Protein AF-A0A225WB65-F1 (afdb_monomer_lite)

InterPro domains:
  IPR000573 Aconitase A/isopropylmalate dehydratase small subunit, swivel domain [PF00694] (93-130)
  IPR015928 Aconitase/3-isopropylmalate dehydratase, swivel [G3DSA:3.20.19.10] (19-89)
  IPR015928 Aconitase/3-isopropylmalate dehydratase, swivel [G3DSA:3.20.19.10] (90-155)
  IPR050926 Aconitase/IPM Isomerase [PTHR43160] (11-153)

Organism: NCBI:txid4795

pLDDT: mean 73.18, std 17.16, range [32.47, 92.88]

Sequence (155 aa):
MIRCVELSGDGLDLNIDPKSERLAFLYLFDVWGEKDMVDMPVPIKAKDKCTTDHISMAGPWFKYRGHFDKIYVGGEHGKMNSVLNQFTELRWGQPREQAALESRHLGGRTVIVKSFSRIHETNLKKQGMLANPANYNKISGNDRVGILGLKTFKP

Secondary structure (DSSP, 8-state):
--------STT------TT-SSB-PPPPPPPPPSS-EEEEE------S---GGGSS--SGGGGGTB-GGG------TT-TT----TTT------SSHHHHHHHHHTT--EEE-S---HHHHHHHHHTT-EEE-S-GGG--TT-EEEE--GGG---

Structure (mmCIF, N/CA/C/O backbone):
data_AF-A0A225WB65-F1
#
_entry.id   AF-A0A225WB65-F1
#
loop_
_atom_site.group_PDB
_atom_site.id
_atom_site.type_symbol
_atom_site.label_atom_id
_atom_site.label_alt_id
_atom_site.label_comp_id
_atom_site.label_asym_id
_atom_site.label_entity_id
_atom_site.label_seq_id
_atom_site.pdbx_PDB_ins_code
_atom_site.Cartn_x
_atom_site.Cartn_y
_atom_site.Cartn_z
_atom_site.occupancy
_atom_site.B_iso_or_equiv
_atom_site.auth_seq_id
_atom_site.auth_comp_id
_atom_site.auth_asym_id
_atom_site.auth_atom_id
_atom_site.pdbx_PDB_model_num
ATOM 1 N N . MET A 1 1 ? 15.649 -18.599 -19.400 1.00 34.44 1 MET A N 1
ATOM 2 C CA . MET A 1 1 ? 14.534 -18.371 -20.342 1.00 34.44 1 MET A CA 1
ATOM 3 C C . MET A 1 1 ? 14.089 -16.929 -20.160 1.00 34.44 1 MET A C 1
ATOM 5 O O . MET A 1 1 ? 13.527 -16.621 -19.118 1.00 34.44 1 MET A O 1
ATOM 9 N N . ILE A 1 2 ? 14.444 -16.037 -21.087 1.00 36.53 2 ILE A N 1
ATOM 10 C CA . ILE A 1 2 ? 14.036 -14.626 -21.025 1.00 36.53 2 ILE A CA 1
ATOM 11 C C . ILE A 1 2 ? 12.582 -14.572 -21.498 1.00 36.53 2 ILE A C 1
ATOM 13 O O . ILE A 1 2 ? 12.296 -15.015 -22.607 1.00 36.53 2 ILE A O 1
ATOM 17 N N . ARG A 1 3 ? 11.662 -14.083 -20.661 1.00 39.91 3 ARG A N 1
ATOM 18 C CA . ARG A 1 3 ? 10.303 -13.753 -21.105 1.00 39.91 3 ARG A CA 1
ATOM 19 C C . ARG A 1 3 ? 10.293 -12.295 -21.547 1.00 39.91 3 ARG A C 1
ATOM 21 O O . ARG A 1 3 ? 10.008 -11.415 -20.741 1.00 39.91 3 ARG A O 1
ATOM 28 N N . CYS A 1 4 ? 10.624 -12.054 -22.814 1.00 42.94 4 CYS A N 1
ATOM 29 C CA . CYS A 1 4 ? 10.218 -10.812 -23.460 1.00 42.94 4 CYS A CA 1
ATOM 30 C C . CYS A 1 4 ? 8.687 -10.771 -23.482 1.00 42.94 4 CYS A C 1
ATOM 32 O O . CYS A 1 4 ? 8.043 -11.768 -23.811 1.00 42.94 4 CYS A O 1
ATOM 34 N N . VAL A 1 5 ? 8.113 -9.626 -23.126 1.00 50.09 5 VAL A N 1
ATOM 35 C CA . VAL A 1 5 ? 6.723 -9.321 -23.464 1.00 50.09 5 VAL A CA 1
ATOM 36 C C . VAL A 1 5 ? 6.777 -8.639 -24.824 1.00 50.09 5 VAL A C 1
ATOM 38 O O . VAL A 1 5 ? 7.136 -7.467 -24.900 1.00 50.09 5 VAL A O 1
ATOM 41 N N . GLU A 1 6 ? 6.484 -9.378 -25.894 1.00 41.94 6 GLU A N 1
ATOM 42 C CA . GLU A 1 6 ? 6.327 -8.787 -27.225 1.00 41.94 6 GLU A CA 1
ATOM 43 C C . GLU A 1 6 ? 5.122 -7.840 -27.208 1.00 41.94 6 GLU A C 1
ATOM 45 O O . GLU A 1 6 ? 3.965 -8.260 -27.205 1.00 41.94 6 GLU A O 1
ATOM 50 N N . LEU A 1 7 ? 5.400 -6.538 -27.175 1.00 49.44 7 LEU A N 1
ATOM 51 C CA . LEU A 1 7 ? 4.421 -5.505 -27.479 1.00 49.44 7 LEU A CA 1
ATOM 52 C C . LEU A 1 7 ? 4.485 -5.270 -28.987 1.00 49.44 7 LEU A C 1
ATOM 54 O O . LEU A 1 7 ? 5.336 -4.531 -29.472 1.00 49.44 7 LEU A O 1
ATOM 58 N N . SER A 1 8 ? 3.611 -5.942 -29.736 1.00 44.69 8 SER A N 1
ATOM 59 C CA . SER A 1 8 ? 3.591 -5.876 -31.198 1.00 44.69 8 SER A CA 1
ATOM 60 C C . SER A 1 8 ? 3.066 -4.521 -31.691 1.00 44.69 8 SER A C 1
ATOM 62 O O . SER A 1 8 ? 1.872 -4.354 -31.942 1.00 44.69 8 SER A O 1
ATOM 64 N N . GLY A 1 9 ? 3.983 -3.563 -31.826 1.00 52.56 9 GLY A N 1
ATOM 65 C CA . GLY A 1 9 ? 3.796 -2.270 -32.478 1.00 52.56 9 GLY A CA 1
ATOM 66 C C . GLY A 1 9 ? 5.142 -1.745 -32.982 1.00 52.56 9 GLY A C 1
ATOM 67 O O . GLY A 1 9 ? 6.049 -1.518 -32.188 1.00 52.56 9 GLY A O 1
ATOM 68 N N . ASP A 1 10 ? 5.267 -1.600 -34.301 1.00 63.72 10 ASP A N 1
ATOM 69 C CA . ASP A 1 10 ? 6.341 -0.905 -35.025 1.00 63.72 10 ASP A CA 1
ATOM 70 C C . ASP A 1 10 ? 7.790 -1.144 -34.539 1.00 63.72 10 ASP A C 1
ATOM 72 O O . ASP A 1 10 ? 8.560 -0.213 -34.311 1.00 63.72 10 ASP A O 1
ATOM 76 N N . GLY A 1 11 ? 8.192 -2.418 -34.455 1.00 57.69 11 GLY A N 1
ATOM 77 C CA . GLY A 1 11 ? 9.603 -2.830 -34.550 1.00 57.69 11 GLY A CA 1
ATOM 78 C C . GLY A 1 11 ? 10.536 -2.431 -33.398 1.00 57.69 11 GLY A C 1
ATOM 79 O O . GLY A 1 11 ? 11.749 -2.395 -33.603 1.00 57.69 11 GLY A O 1
ATOM 80 N N . LEU A 1 12 ? 10.005 -2.128 -32.208 1.00 66.25 12 LEU A N 1
ATOM 81 C CA . LEU A 1 12 ? 10.800 -1.745 -31.037 1.00 66.25 12 LEU A CA 1
ATOM 82 C C . LEU A 1 12 ? 10.865 -2.864 -29.979 1.00 66.25 12 LEU A C 1
ATOM 84 O O . LEU A 1 12 ? 9.921 -3.068 -29.216 1.00 66.25 12 LEU A O 1
ATOM 88 N N . ASP A 1 13 ? 12.016 -3.531 -29.866 1.00 71.62 13 ASP A N 1
ATOM 89 C CA . ASP A 1 13 ? 12.248 -4.562 -28.845 1.00 71.62 13 ASP A CA 1
ATOM 90 C C . ASP A 1 13 ? 12.492 -3.962 -27.446 1.00 71.62 13 ASP A C 1
ATOM 92 O O . ASP A 1 13 ? 13.553 -3.401 -27.153 1.00 71.62 13 ASP A O 1
ATOM 96 N N . LEU A 1 14 ? 11.533 -4.139 -26.531 1.00 74.00 14 LEU A N 1
ATOM 97 C CA . LEU A 1 14 ? 11.683 -3.770 -25.120 1.00 74.00 14 LEU A CA 1
ATOM 98 C C . LEU A 1 14 ? 12.349 -4.901 -24.313 1.00 74.00 14 LEU A C 1
ATOM 100 O O . LEU A 1 14 ? 11.677 -5.763 -23.743 1.00 74.00 14 LEU A O 1
ATOM 104 N N . ASN A 1 15 ? 13.678 -4.870 -24.207 1.00 83.00 15 ASN A N 1
ATOM 105 C CA . ASN A 1 15 ? 14.437 -5.823 -23.392 1.00 83.00 15 ASN A CA 1
ATOM 106 C C . ASN A 1 15 ? 14.768 -5.256 -21.994 1.00 83.00 15 ASN A C 1
ATOM 108 O O . ASN A 1 15 ? 15.413 -4.215 -21.868 1.00 83.00 15 ASN A O 1
ATOM 112 N N . ILE A 1 16 ? 14.362 -5.972 -20.941 1.00 84.00 16 ILE A N 1
ATOM 113 C CA . ILE A 1 16 ? 14.780 -5.735 -19.553 1.00 84.00 16 ILE A CA 1
ATOM 114 C C . ILE A 1 16 ? 15.603 -6.947 -19.110 1.00 84.00 16 ILE A C 1
ATOM 116 O O . ILE A 1 16 ? 15.071 -8.054 -19.024 1.00 84.00 16 ILE A O 1
ATOM 120 N N . ASP A 1 17 ? 16.885 -6.734 -18.792 1.00 88.44 17 ASP A N 1
ATOM 121 C CA . ASP A 1 17 ? 17.760 -7.786 -18.257 1.00 88.44 17 ASP A CA 1
ATOM 122 C C . ASP A 1 17 ? 17.154 -8.377 -16.964 1.00 88.44 17 ASP A C 1
ATOM 124 O O . ASP A 1 17 ? 16.956 -7.630 -16.000 1.00 88.44 17 ASP A O 1
ATOM 128 N N . PRO A 1 18 ? 16.902 -9.701 -16.886 1.00 86.25 18 PRO A N 1
ATOM 129 C CA . PRO A 1 18 ? 16.441 -10.363 -15.663 1.00 86.25 18 PRO A CA 1
ATOM 130 C C . PRO A 1 18 ? 17.358 -10.184 -14.440 1.00 86.25 18 PRO A C 1
ATOM 132 O O . PRO A 1 18 ? 16.932 -10.461 -13.322 1.00 86.25 18 PRO A O 1
ATOM 135 N N . LYS A 1 19 ? 18.612 -9.752 -14.630 1.00 88.56 19 LYS A N 1
ATOM 136 C CA . LYS A 1 19 ? 19.580 -9.423 -13.568 1.00 88.56 19 LYS A CA 1
ATOM 137 C C . LYS A 1 19 ? 19.647 -7.929 -13.232 1.00 88.56 19 LYS A C 1
ATOM 139 O O . LYS A 1 19 ? 20.505 -7.517 -12.455 1.00 88.56 19 LYS A O 1
ATOM 144 N N . SER A 1 20 ? 18.787 -7.101 -13.821 1.00 87.38 20 SER A N 1
ATOM 145 C CA . SER A 1 20 ? 18.797 -5.655 -13.612 1.00 87.38 20 SER A CA 1
ATOM 146 C C . SER A 1 20 ? 18.620 -5.281 -12.134 1.00 87.38 20 SER A C 1
ATOM 148 O O . SER A 1 20 ? 17.813 -5.846 -11.400 1.00 87.38 20 SER A O 1
ATOM 150 N N . GLU A 1 21 ? 19.351 -4.262 -11.687 1.00 84.56 21 GLU A N 1
ATOM 151 C CA . GLU A 1 21 ? 19.186 -3.637 -10.364 1.00 84.56 21 GLU A CA 1
ATOM 152 C C . GLU A 1 21 ? 18.265 -2.402 -10.410 1.00 84.56 21 GLU A C 1
ATOM 154 O O . GLU A 1 21 ? 18.124 -1.676 -9.425 1.00 84.56 21 GLU A O 1
ATOM 159 N N . ARG A 1 22 ? 17.678 -2.105 -11.579 1.00 82.75 22 ARG A N 1
ATOM 160 C CA . ARG A 1 22 ? 17.037 -0.811 -11.881 1.00 82.75 22 ARG A CA 1
ATOM 161 C C . ARG A 1 22 ? 15.635 -0.922 -12.474 1.00 82.75 22 ARG A C 1
ATOM 163 O O . ARG A 1 22 ? 14.826 -0.025 -12.239 1.00 82.75 22 ARG A O 1
ATOM 170 N N . LEU A 1 23 ? 15.370 -1.979 -13.241 1.00 85.69 23 LEU A N 1
ATOM 171 C CA . LEU A 1 23 ? 14.131 -2.228 -13.982 1.00 85.69 23 LEU A CA 1
ATOM 172 C C . LEU A 1 23 ? 13.718 -3.696 -13.823 1.00 85.69 23 LEU A C 1
ATOM 174 O O . LEU A 1 23 ? 14.576 -4.567 -13.882 1.00 85.69 23 LEU A O 1
ATOM 178 N N . ALA A 1 24 ? 12.426 -3.959 -13.664 1.00 84.94 24 ALA A N 1
ATOM 179 C CA . ALA A 1 24 ? 11.811 -5.280 -13.721 1.00 84.94 24 ALA A CA 1
ATOM 180 C C . ALA A 1 24 ? 10.426 -5.164 -14.373 1.00 84.94 24 ALA A C 1
ATOM 182 O O . ALA A 1 24 ? 9.810 -4.096 -14.351 1.00 84.94 24 ALA A O 1
ATOM 183 N N . PHE A 1 25 ? 9.918 -6.261 -14.933 1.00 84.31 25 PHE A N 1
ATOM 184 C CA . PHE A 1 25 ? 8.522 -6.318 -15.362 1.00 84.31 25 PHE A CA 1
ATOM 185 C C . PHE A 1 25 ? 7.590 -6.297 -14.144 1.00 84.31 25 PHE A C 1
ATOM 187 O O . PHE A 1 25 ? 7.837 -6.980 -13.151 1.00 84.31 25 PHE A O 1
ATOM 194 N N . LEU A 1 26 ? 6.503 -5.528 -14.233 1.00 80.44 26 LEU A N 1
ATOM 195 C CA . LEU A 1 26 ? 5.415 -5.583 -13.260 1.00 80.44 26 LEU A CA 1
ATOM 196 C C . LEU A 1 26 ? 4.484 -6.747 -13.601 1.00 80.44 26 LEU A C 1
ATOM 198 O O . LEU A 1 26 ? 4.050 -6.891 -14.744 1.00 80.44 26 LEU A O 1
ATOM 202 N N . TYR A 1 27 ? 4.142 -7.541 -12.592 1.00 79.38 27 TYR A N 1
ATOM 203 C CA . TYR A 1 27 ? 3.125 -8.581 -12.693 1.00 79.38 27 TYR A CA 1
ATOM 204 C C . TYR A 1 27 ? 1.779 -8.049 -12.197 1.00 79.38 27 TYR A C 1
ATOM 206 O O . TYR A 1 27 ? 1.723 -7.227 -11.281 1.00 79.38 27 TYR A O 1
ATOM 214 N N . LEU A 1 28 ? 0.687 -8.521 -12.802 1.00 80.94 28 LEU A N 1
ATOM 215 C CA . LEU A 1 28 ? -0.662 -8.209 -12.338 1.00 80.94 28 LEU A CA 1
ATOM 216 C C . LEU A 1 28 ? -0.882 -8.793 -10.938 1.00 80.94 28 LEU A C 1
ATOM 218 O O . LEU A 1 28 ? -0.526 -9.940 -10.671 1.00 80.94 28 LEU A O 1
ATOM 222 N N . PHE A 1 29 ? -1.504 -8.012 -10.060 1.00 83.62 29 PHE A N 1
ATOM 223 C CA . PHE A 1 29 ? -1.944 -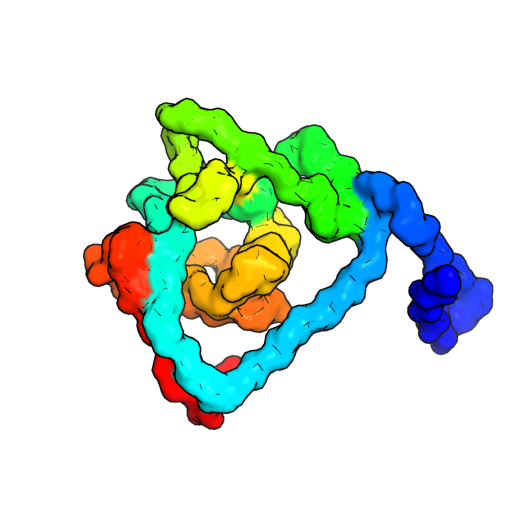8.492 -8.754 1.00 83.62 29 PHE A CA 1
ATOM 224 C C . PHE A 1 29 ? -3.117 -9.467 -8.873 1.00 83.62 29 PHE A C 1
ATOM 226 O O . PHE A 1 29 ? -3.935 -9.343 -9.786 1.00 83.62 29 PHE A O 1
ATOM 233 N N . ASP A 1 30 ? -3.263 -10.370 -7.896 1.00 82.00 30 ASP A N 1
ATOM 234 C CA . ASP A 1 30 ? -4.450 -11.227 -7.816 1.00 82.00 30 ASP A CA 1
ATOM 235 C C . ASP A 1 30 ? -5.735 -10.393 -7.826 1.00 82.00 30 ASP A C 1
ATOM 237 O O . ASP A 1 30 ? -5.886 -9.422 -7.066 1.00 82.00 30 ASP A O 1
ATOM 241 N N . VAL A 1 31 ? -6.674 -10.844 -8.653 1.00 82.12 31 VAL A N 1
ATOM 242 C CA . VAL A 1 31 ? -8.055 -10.369 -8.683 1.00 82.12 31 VAL A CA 1
ATOM 243 C C . VAL A 1 31 ? -8.703 -10.625 -7.318 1.00 82.12 31 VAL A C 1
ATOM 245 O O . VAL A 1 31 ? -8.373 -11.587 -6.619 1.00 82.12 31 VAL A O 1
ATOM 248 N N . TRP A 1 32 ? -9.632 -9.759 -6.918 1.00 80.44 32 TRP A N 1
ATOM 249 C CA . TRP A 1 32 ? -10.435 -9.990 -5.720 1.00 80.44 32 TRP A CA 1
ATOM 250 C C . TRP A 1 32 ? -11.319 -11.226 -5.906 1.00 80.44 32 TRP A C 1
ATOM 252 O O . TRP A 1 32 ? -12.026 -11.347 -6.904 1.00 80.44 32 TRP A O 1
ATOM 262 N N . GLY A 1 33 ? -11.284 -12.141 -4.938 1.00 79.25 33 GLY A N 1
ATOM 263 C CA . GLY A 1 33 ? -12.236 -13.246 -4.880 1.00 79.25 33 GLY A CA 1
ATOM 264 C C . GLY A 1 33 ? -13.592 -12.789 -4.339 1.00 79.25 33 GLY A C 1
ATOM 265 O O . GLY A 1 33 ? -13.672 -11.828 -3.580 1.00 79.25 33 GLY A O 1
ATOM 266 N N . GLU A 1 34 ? -14.651 -13.535 -4.657 1.00 80.12 34 GLU A N 1
ATOM 267 C CA . GLU A 1 34 ? -16.006 -13.292 -4.126 1.00 80.12 34 GLU A CA 1
ATOM 268 C C . GLU A 1 34 ? -16.143 -13.551 -2.614 1.00 80.12 34 GLU A C 1
ATOM 270 O O . GLU A 1 34 ? -17.169 -13.233 -2.017 1.00 80.12 34 GLU A O 1
ATOM 275 N N . LYS A 1 35 ? -15.147 -14.193 -1.991 1.00 89.25 35 LYS A N 1
ATOM 276 C CA . LYS A 1 35 ? -15.182 -14.562 -0.574 1.00 89.25 35 LYS A CA 1
ATOM 277 C C . LYS A 1 35 ? -14.750 -13.392 0.301 1.00 89.25 35 LYS A C 1
ATOM 279 O O . LYS A 1 35 ? -13.694 -12.807 0.075 1.00 89.25 35 LYS A O 1
ATOM 284 N N . ASP A 1 36 ? -15.532 -13.148 1.345 1.00 91.19 36 ASP A N 1
ATOM 285 C CA . ASP A 1 36 ? -15.204 -12.214 2.417 1.00 91.19 36 ASP A CA 1
ATOM 286 C C . ASP A 1 36 ? -13.853 -12.556 3.066 1.00 91.19 36 ASP A C 1
ATOM 288 O O . ASP A 1 36 ? -13.521 -13.724 3.288 1.00 91.19 36 ASP A O 1
ATOM 292 N N . MET A 1 37 ? -13.070 -11.523 3.377 1.00 90.12 37 MET A N 1
ATOM 293 C CA . MET A 1 37 ? -11.762 -11.669 4.017 1.00 90.12 37 MET A CA 1
ATOM 294 C C . MET A 1 37 ? -11.941 -11.490 5.519 1.00 90.12 37 MET A C 1
ATOM 296 O O . MET A 1 37 ? -12.092 -10.370 6.002 1.00 90.12 37 MET A O 1
ATOM 300 N N . VAL A 1 38 ? -11.958 -12.596 6.255 1.00 92.88 38 VAL A N 1
ATOM 301 C CA . VAL A 1 38 ? -12.111 -12.615 7.717 1.00 92.88 38 VAL A CA 1
ATOM 302 C C . VAL A 1 38 ? -10.764 -12.780 8.417 1.00 92.88 38 VAL A C 1
ATOM 304 O O . VAL A 1 38 ? -9.796 -13.230 7.809 1.00 92.88 38 VAL A O 1
ATOM 307 N N . ASP A 1 39 ? -10.725 -12.430 9.703 1.00 92.50 39 ASP A N 1
ATOM 308 C CA . ASP A 1 39 ? -9.577 -12.645 10.594 1.00 92.50 39 ASP A CA 1
ATOM 309 C C . ASP A 1 39 ? -8.253 -12.002 10.121 1.00 92.50 39 ASP A C 1
ATOM 311 O O . ASP A 1 39 ? -7.157 -12.438 10.475 1.00 92.50 39 ASP A O 1
ATOM 315 N N . MET A 1 40 ? -8.334 -10.929 9.324 1.00 90.88 40 MET A N 1
ATOM 316 C CA . MET A 1 40 ? -7.144 -10.242 8.832 1.00 90.88 40 MET A CA 1
ATOM 317 C C . MET A 1 40 ? -6.428 -9.518 9.978 1.00 90.88 40 MET A C 1
ATOM 319 O O . MET A 1 40 ? -7.069 -8.750 10.700 1.00 90.88 40 MET A O 1
ATOM 323 N N . PRO A 1 41 ? -5.103 -9.665 10.129 1.00 90.94 41 PRO A N 1
ATOM 324 C CA . PRO A 1 41 ? -4.358 -8.879 11.099 1.00 90.94 41 PRO A CA 1
ATOM 325 C C . PRO A 1 41 ? -4.258 -7.411 10.660 1.00 90.94 41 PRO A C 1
ATOM 327 O O . PRO A 1 41 ? -4.290 -7.097 9.469 1.00 90.94 41 PRO A O 1
ATOM 330 N N . VAL A 1 42 ? -4.067 -6.507 11.622 1.00 87.81 42 VAL A N 1
ATOM 331 C CA . VAL A 1 42 ? -3.751 -5.093 11.372 1.00 87.81 42 VAL A CA 1
ATOM 332 C C . VAL A 1 42 ? -2.224 -4.923 11.414 1.00 87.81 42 VAL A C 1
ATOM 334 O O . VAL A 1 42 ? -1.685 -4.629 12.474 1.00 87.81 42 VAL A O 1
ATOM 337 N N . PRO A 1 43 ? -1.461 -5.095 10.313 1.00 81.19 43 PRO A N 1
ATOM 338 C CA . PRO A 1 43 ? 0.008 -5.069 10.366 1.00 81.19 43 PRO A CA 1
ATOM 339 C C . PRO A 1 43 ? 0.574 -3.732 10.835 1.00 81.19 43 PRO A C 1
ATOM 341 O O . PRO A 1 43 ? 1.696 -3.684 11.319 1.00 81.19 43 PRO A O 1
ATOM 344 N N . ILE A 1 44 ? -0.186 -2.647 10.688 1.00 82.62 44 ILE A N 1
ATOM 345 C CA . ILE A 1 44 ? 0.258 -1.276 10.898 1.00 82.62 44 ILE A CA 1
ATOM 346 C C . ILE A 1 44 ? -0.879 -0.467 11.527 1.00 82.62 44 ILE A C 1
ATOM 348 O O . ILE A 1 44 ? -1.989 -0.437 10.999 1.00 82.62 44 ILE A O 1
ATOM 352 N N . LYS A 1 45 ? -0.576 0.275 12.600 1.00 83.50 45 LYS A N 1
ATOM 353 C CA . LYS A 1 45 ? -1.417 1.379 13.085 1.00 83.50 45 LYS A CA 1
ATOM 354 C C . LYS A 1 45 ? -0.576 2.641 13.289 1.00 83.50 45 LYS A C 1
ATOM 356 O O . LYS A 1 45 ? 0.067 2.821 14.322 1.00 83.50 45 LYS A O 1
ATOM 361 N N . ALA A 1 46 ? -0.582 3.523 12.291 1.00 81.81 46 ALA A N 1
ATOM 362 C CA . ALA A 1 46 ? 0.036 4.843 12.390 1.00 81.81 46 ALA A CA 1
ATOM 363 C C . ALA A 1 46 ? -0.723 5.707 13.410 1.00 81.81 46 ALA A C 1
ATOM 365 O O . ALA A 1 46 ? -1.926 5.885 13.257 1.00 81.81 46 ALA A O 1
ATOM 366 N N . LYS A 1 47 ? -0.042 6.233 14.440 1.00 75.25 47 LYS A N 1
ATOM 367 C CA . LYS A 1 47 ? -0.685 7.013 15.518 1.00 75.25 47 LYS A CA 1
ATOM 368 C C . LYS A 1 47 ? -1.061 8.436 15.092 1.00 75.25 47 LYS A C 1
ATOM 370 O O . LYS A 1 47 ? -2.157 8.894 15.411 1.00 75.25 47 LYS A O 1
ATOM 375 N N . ASP A 1 48 ? -0.162 9.082 14.354 1.00 79.00 48 ASP A N 1
ATOM 376 C CA . ASP A 1 48 ? -0.227 10.495 13.973 1.00 79.00 48 ASP A CA 1
ATOM 377 C C . ASP A 1 48 ? -0.408 10.667 12.458 1.00 79.00 48 ASP A C 1
ATOM 379 O O . ASP A 1 48 ? -0.861 9.758 11.758 1.00 79.00 48 ASP A O 1
ATOM 383 N N . LYS A 1 49 ? -0.062 11.850 11.933 1.00 78.38 49 LYS A N 1
ATOM 384 C CA . LYS A 1 49 ? -0.092 12.173 10.504 1.00 78.38 49 LYS A CA 1
ATOM 385 C C . LYS A 1 49 ? 0.834 11.240 9.720 1.00 78.38 49 LYS A C 1
ATOM 387 O O . LYS A 1 49 ? 1.985 11.571 9.441 1.00 78.38 49 LYS A O 1
ATOM 392 N N . CYS A 1 50 ? 0.286 10.117 9.268 1.00 77.19 50 CYS A N 1
ATOM 393 C CA . CYS A 1 50 ? 0.861 9.360 8.175 1.00 77.19 50 CYS A CA 1
ATOM 394 C C . CYS A 1 50 ? 0.707 10.211 6.908 1.00 77.19 50 CYS A C 1
ATOM 396 O O . CYS A 1 50 ? -0.281 10.110 6.179 1.00 77.19 50 CYS A O 1
ATOM 398 N N . THR A 1 51 ? 1.663 11.116 6.664 1.00 72.69 51 THR A N 1
ATOM 399 C CA . THR A 1 51 ? 1.867 11.572 5.293 1.00 72.69 51 THR A CA 1
ATOM 400 C C . THR A 1 51 ? 2.134 10.339 4.465 1.00 72.69 51 THR A C 1
ATOM 402 O O . THR A 1 51 ? 2.534 9.282 4.960 1.00 72.69 51 THR A O 1
ATOM 405 N N . THR A 1 52 ? 1.993 10.518 3.171 1.00 65.56 52 THR A N 1
ATOM 406 C CA . THR A 1 52 ? 2.614 9.566 2.293 1.00 65.56 52 THR A CA 1
ATOM 407 C C . THR A 1 52 ? 4.087 9.369 2.618 1.00 65.56 52 THR A C 1
ATOM 409 O O . THR A 1 52 ? 4.448 8.234 2.470 1.00 65.56 52 THR A O 1
ATOM 412 N N . ASP A 1 53 ? 4.881 10.287 3.219 1.00 63.94 53 ASP A N 1
ATOM 413 C CA . ASP A 1 53 ? 6.258 10.006 3.737 1.00 63.94 53 ASP A CA 1
ATOM 414 C C . ASP A 1 53 ? 6.367 8.886 4.763 1.00 63.94 53 ASP A C 1
ATOM 416 O O . ASP A 1 53 ? 7.463 8.554 5.207 1.00 63.94 53 ASP A O 1
ATOM 420 N N . HIS A 1 54 ? 5.220 8.305 5.083 1.00 69.12 54 HIS A N 1
ATOM 421 C CA . HIS A 1 54 ? 4.956 7.116 5.853 1.00 69.12 54 HIS A CA 1
ATOM 422 C C . HIS A 1 54 ? 4.918 5.759 5.077 1.00 69.12 54 HIS A C 1
ATOM 424 O O . HIS A 1 54 ? 4.672 4.764 5.749 1.00 69.12 54 HIS A O 1
ATOM 430 N N . ILE A 1 55 ? 4.982 5.714 3.708 1.00 67.12 55 ILE A N 1
ATOM 431 C CA . ILE A 1 55 ? 4.605 4.582 2.768 1.00 67.12 55 ILE A CA 1
ATOM 432 C C . ILE A 1 55 ? 5.708 3.919 1.798 1.00 67.12 55 ILE A C 1
ATOM 434 O O . ILE A 1 55 ? 6.282 2.901 2.135 1.00 67.12 55 ILE A O 1
ATOM 438 N N . SER A 1 56 ? 6.170 4.487 0.666 1.00 66.44 56 SER A N 1
ATOM 439 C CA . SER A 1 56 ? 7.438 4.238 -0.117 1.00 66.44 56 SER A CA 1
ATOM 440 C C . SER A 1 56 ? 8.541 5.371 -0.118 1.00 66.44 56 SER A C 1
ATOM 442 O O . SER A 1 56 ? 8.386 6.391 -0.798 1.00 66.44 56 SER A O 1
ATOM 444 N N . MET A 1 57 ? 9.677 5.266 0.609 1.00 68.12 57 MET A N 1
ATOM 445 C CA . MET A 1 57 ? 10.619 6.404 0.866 1.00 68.12 57 MET A CA 1
ATOM 446 C C . MET A 1 57 ? 11.285 7.064 -0.374 1.00 68.12 57 MET A C 1
ATOM 448 O O . MET A 1 57 ? 11.516 6.458 -1.420 1.00 68.12 57 MET A O 1
ATOM 452 N N . ALA A 1 58 ? 11.650 8.350 -0.244 1.00 67.06 58 ALA A N 1
ATOM 453 C CA . ALA A 1 58 ? 12.384 9.126 -1.256 1.00 67.06 58 ALA A CA 1
ATOM 454 C C . ALA A 1 58 ? 13.922 9.098 -1.065 1.00 67.06 58 ALA A C 1
ATOM 456 O O . ALA A 1 58 ? 14.433 8.532 -0.103 1.00 67.06 58 ALA A O 1
ATOM 457 N N . GLY A 1 59 ? 14.678 9.720 -1.982 1.00 74.81 59 GLY A N 1
ATOM 458 C CA . GLY A 1 59 ? 16.139 9.853 -1.872 1.00 74.81 59 GLY A CA 1
ATOM 459 C C . GLY A 1 59 ? 16.895 8.682 -2.522 1.00 74.81 59 GLY A C 1
ATOM 460 O O . GLY A 1 59 ? 16.614 8.388 -3.686 1.00 74.81 59 GLY A O 1
ATOM 461 N N . PRO A 1 60 ? 17.832 7.995 -1.829 1.00 74.00 60 PRO A N 1
ATOM 462 C CA . PRO A 1 60 ? 18.616 6.885 -2.395 1.00 74.00 60 PRO A CA 1
ATOM 463 C C . PRO A 1 60 ? 17.775 5.782 -3.055 1.00 74.00 60 PRO A C 1
ATOM 465 O O . PRO A 1 60 ? 18.223 5.156 -4.013 1.00 74.00 60 PRO A O 1
ATOM 468 N N . TRP A 1 61 ? 16.535 5.592 -2.595 1.00 73.38 61 TRP A N 1
ATOM 469 C CA . TRP A 1 61 ? 15.547 4.641 -3.120 1.00 73.38 61 TRP A CA 1
ATOM 470 C C . TRP A 1 61 ? 15.061 4.955 -4.540 1.00 73.38 61 TRP A C 1
ATOM 472 O O . TRP A 1 61 ? 14.514 4.085 -5.215 1.00 73.38 61 TRP A O 1
ATOM 482 N N . PHE A 1 62 ? 15.318 6.162 -5.059 1.00 76.12 62 PHE A N 1
ATOM 483 C CA . PHE A 1 62 ? 14.983 6.526 -6.439 1.00 76.12 62 PHE A CA 1
ATOM 484 C C . PHE A 1 62 ? 15.629 5.609 -7.489 1.00 76.12 62 PHE A C 1
ATOM 486 O O . PHE A 1 62 ? 15.078 5.482 -8.583 1.00 76.12 62 PHE A O 1
ATOM 493 N N . LYS A 1 63 ? 16.739 4.926 -7.168 1.00 76.81 63 LYS A N 1
ATOM 494 C CA . LYS A 1 63 ? 17.350 3.952 -8.083 1.00 76.81 63 LYS A CA 1
ATOM 495 C C . LYS A 1 63 ? 16.458 2.732 -8.354 1.00 76.81 63 LYS A C 1
ATOM 497 O O . LYS A 1 63 ? 16.446 2.244 -9.478 1.00 76.81 63 LYS A O 1
ATOM 502 N N . TYR A 1 64 ? 15.650 2.300 -7.390 1.00 79.94 64 TYR A N 1
ATOM 503 C CA . TYR A 1 64 ? 14.868 1.063 -7.495 1.00 79.94 64 TYR A CA 1
ATOM 504 C C . TYR A 1 64 ? 13.448 1.267 -8.047 1.00 79.94 64 TYR A C 1
ATOM 506 O O . TYR A 1 64 ? 12.678 0.323 -8.132 1.00 79.94 64 TYR A O 1
ATOM 514 N N . ARG A 1 65 ? 13.087 2.481 -8.492 1.00 76.69 65 ARG A N 1
ATOM 515 C CA . ARG A 1 65 ? 11.723 2.815 -8.961 1.00 76.69 65 ARG A CA 1
ATOM 516 C C . ARG A 1 65 ? 11.193 1.994 -10.127 1.00 76.69 65 ARG A C 1
ATOM 518 O O . ARG A 1 65 ? 9.982 1.893 -10.265 1.00 76.69 65 ARG A O 1
ATOM 525 N N . GLY A 1 66 ? 12.077 1.449 -10.954 1.00 80.88 66 GLY A N 1
ATOM 526 C CA . GLY A 1 66 ? 11.700 0.529 -12.018 1.00 80.88 66 GLY A CA 1
ATOM 527 C C . GLY A 1 66 ? 11.751 -0.943 -11.608 1.00 80.88 66 GLY A C 1
ATOM 528 O O . GLY A 1 66 ? 11.241 -1.773 -12.345 1.00 80.88 66 GLY A O 1
ATOM 529 N N . HIS A 1 67 ? 12.364 -1.283 -10.470 1.00 81.06 67 HIS A N 1
ATOM 530 C CA . HIS A 1 67 ? 12.537 -2.654 -9.998 1.00 81.06 67 HIS A CA 1
ATOM 531 C C . HIS A 1 67 ? 11.820 -2.839 -8.668 1.00 81.06 67 HIS A C 1
ATOM 533 O O . HIS A 1 67 ? 12.400 -2.706 -7.590 1.00 81.06 67 HIS A O 1
ATOM 539 N N . PHE A 1 68 ? 10.540 -3.168 -8.774 1.00 71.56 68 PHE A N 1
ATOM 540 C CA . PHE A 1 68 ? 9.606 -3.151 -7.664 1.00 71.56 68 PHE A CA 1
ATOM 541 C C . PHE A 1 68 ? 10.097 -3.914 -6.417 1.00 71.56 68 PHE A C 1
ATOM 543 O O . PHE A 1 68 ? 10.181 -3.333 -5.335 1.00 71.56 68 PHE A O 1
ATOM 550 N N . ASP A 1 69 ? 10.541 -5.161 -6.596 1.00 70.75 69 ASP A N 1
ATOM 551 C CA . ASP A 1 69 ? 10.971 -6.057 -5.508 1.00 70.75 69 ASP A CA 1
ATOM 552 C C . ASP A 1 69 ? 12.192 -5.549 -4.709 1.00 70.75 69 ASP A C 1
ATOM 554 O O . ASP A 1 69 ? 12.539 -6.114 -3.675 1.00 70.75 69 ASP A O 1
ATOM 558 N N . LYS A 1 70 ? 12.867 -4.488 -5.180 1.00 68.88 70 LYS A N 1
ATOM 559 C CA . LYS A 1 70 ? 14.104 -3.939 -4.597 1.00 68.88 70 LYS A CA 1
ATOM 560 C C . LYS A 1 70 ? 13.910 -2.612 -3.854 1.00 68.88 70 LYS A C 1
ATOM 562 O O . LYS A 1 70 ? 14.889 -2.049 -3.369 1.00 68.88 70 LYS A O 1
ATOM 567 N N . ILE A 1 71 ? 12.681 -2.095 -3.730 1.00 62.84 71 ILE A N 1
ATOM 568 C CA . ILE A 1 71 ? 12.417 -0.868 -2.944 1.00 62.84 71 ILE A CA 1
ATOM 569 C C . ILE A 1 71 ? 12.343 -1.135 -1.423 1.00 62.84 71 ILE A C 1
ATOM 571 O O . ILE A 1 71 ? 12.460 -0.206 -0.626 1.00 62.84 71 ILE A O 1
ATOM 575 N N . TYR A 1 72 ? 12.238 -2.394 -0.993 1.00 54.69 72 TYR A N 1
ATOM 576 C CA . TYR A 1 72 ? 12.078 -2.763 0.417 1.00 54.69 72 TYR A CA 1
ATOM 577 C C . TYR A 1 72 ? 13.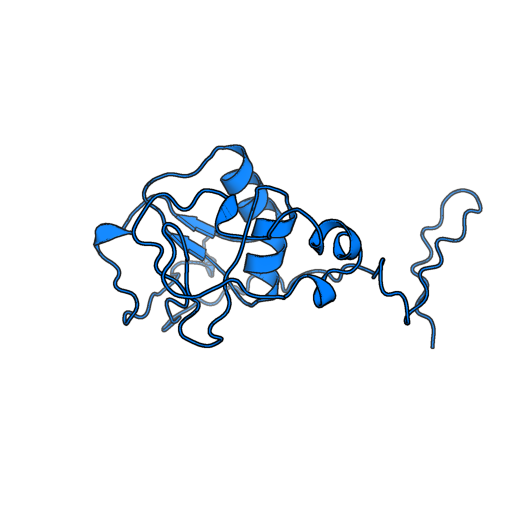332 -2.557 1.283 1.00 54.69 72 TYR A C 1
ATOM 579 O O . TYR A 1 72 ? 14.122 -3.481 1.463 1.00 54.69 72 TYR A O 1
ATOM 587 N N . VAL A 1 73 ? 13.476 -1.377 1.899 1.00 45.50 73 VAL A N 1
ATOM 588 C CA . VAL A 1 73 ? 14.417 -1.139 3.012 1.00 45.50 73 VAL A CA 1
ATOM 589 C C . VAL A 1 73 ? 13.797 -0.216 4.071 1.00 45.50 73 VAL A C 1
ATOM 591 O O . VAL A 1 73 ? 13.150 0.778 3.748 1.00 45.50 73 VAL A O 1
ATOM 594 N N . GLY A 1 74 ? 13.983 -0.573 5.346 1.00 40.22 74 GLY A N 1
ATOM 595 C CA . GLY A 1 74 ? 13.354 0.083 6.496 1.00 40.22 74 GLY A CA 1
ATOM 596 C C . GLY A 1 74 ? 13.992 1.402 6.957 1.00 40.22 74 GLY A C 1
ATOM 597 O O . GLY A 1 74 ? 15.013 1.856 6.445 1.00 40.22 74 GLY A O 1
ATOM 598 N N . GLY A 1 75 ? 13.371 1.999 7.980 1.00 39.88 75 GLY A N 1
ATOM 599 C CA . GLY A 1 75 ? 13.803 3.240 8.629 1.00 39.88 75 GLY A CA 1
ATOM 600 C C . GLY A 1 75 ? 13.978 3.085 10.144 1.00 39.88 75 GLY A C 1
ATOM 601 O O . GLY A 1 75 ? 13.426 2.172 10.757 1.00 39.88 75 GLY A O 1
ATOM 602 N N . GLU A 1 76 ? 14.740 3.997 10.747 1.00 37.62 76 GLU A N 1
ATOM 603 C CA . GLU A 1 76 ? 15.175 3.930 12.149 1.00 37.62 76 GLU A CA 1
ATOM 604 C C . GLU A 1 76 ? 14.028 3.908 13.179 1.00 37.62 76 GLU A C 1
ATOM 606 O O . GLU A 1 76 ? 12.940 4.462 12.987 1.00 37.62 76 GLU A O 1
ATOM 611 N N . HIS A 1 77 ? 14.296 3.279 14.324 1.00 37.56 77 HIS A N 1
ATOM 612 C CA . HIS A 1 77 ? 13.360 3.171 15.439 1.00 37.56 77 HIS A CA 1
ATOM 613 C C . HIS A 1 77 ? 13.303 4.474 16.266 1.00 37.56 77 HIS A C 1
ATOM 615 O O . HIS A 1 77 ? 14.321 5.118 16.500 1.00 37.56 77 HIS A O 1
ATOM 621 N N . GLY A 1 78 ? 12.112 4.860 16.741 1.00 38.22 78 GLY A N 1
ATOM 622 C CA . GLY A 1 78 ? 11.946 5.920 17.751 1.00 38.22 78 GLY A CA 1
ATOM 623 C C . GLY A 1 78 ? 11.821 7.368 17.253 1.00 38.22 78 GLY A C 1
ATOM 624 O O . GLY A 1 78 ? 11.586 8.253 18.072 1.00 38.22 78 GLY A O 1
ATOM 625 N N . LYS A 1 79 ? 11.911 7.645 15.944 1.00 38.69 79 LYS A N 1
ATOM 626 C CA . LYS A 1 79 ? 11.657 8.997 15.401 1.00 38.69 79 LYS A CA 1
ATOM 627 C C . LYS A 1 79 ? 10.163 9.256 15.162 1.00 38.69 79 LYS A C 1
ATOM 629 O O . LYS A 1 79 ? 9.388 8.339 14.876 1.00 38.69 79 LYS A O 1
ATOM 634 N N . MET A 1 80 ? 9.767 10.526 15.275 1.00 32.47 80 MET A N 1
ATOM 635 C CA . MET A 1 80 ? 8.411 11.009 14.989 1.00 32.47 80 MET A CA 1
ATOM 636 C C . MET A 1 80 ? 7.983 10.624 13.563 1.00 32.47 80 MET A C 1
ATOM 638 O O . MET A 1 80 ? 8.784 10.674 12.632 1.00 32.47 80 MET A O 1
ATOM 642 N N . ASN A 1 81 ? 6.714 10.239 13.410 1.00 34.91 81 ASN A N 1
ATOM 643 C CA . ASN A 1 81 ? 6.116 9.701 12.183 1.00 34.91 81 ASN A CA 1
ATOM 644 C C . ASN A 1 81 ? 6.657 8.342 11.681 1.00 34.91 81 ASN A C 1
ATOM 646 O O . ASN A 1 81 ? 6.479 7.990 10.520 1.00 34.91 81 ASN A O 1
ATOM 650 N N . SER A 1 82 ? 7.275 7.528 12.536 1.00 39.56 82 SER A N 1
ATOM 651 C CA . SER A 1 82 ? 7.706 6.184 12.144 1.00 39.56 82 SER A CA 1
ATOM 652 C C . SER A 1 82 ? 6.577 5.148 12.323 1.00 39.56 82 SER A C 1
ATOM 654 O O . SER A 1 82 ? 6.169 4.807 13.435 1.00 39.56 82 SER A O 1
ATOM 656 N N . VAL A 1 83 ? 6.076 4.590 11.217 1.00 45.88 83 VAL A N 1
ATOM 657 C CA . VAL A 1 83 ? 5.035 3.541 11.208 1.00 45.88 83 VAL A CA 1
ATOM 658 C C . VAL A 1 83 ? 5.700 2.162 11.153 1.00 45.88 83 VAL A C 1
ATOM 660 O O . VAL A 1 83 ? 6.600 1.979 10.342 1.00 45.88 83 VAL A O 1
ATOM 663 N N . LEU A 1 84 ? 5.362 1.239 12.063 1.00 46.09 84 LEU A N 1
ATOM 664 C CA . LEU A 1 84 ? 6.025 -0.071 12.198 1.00 46.09 84 LEU A CA 1
ATOM 665 C C . LEU A 1 84 ? 5.083 -1.193 11.760 1.00 46.09 84 LEU A C 1
ATOM 667 O O . LEU A 1 84 ? 3.976 -1.281 12.294 1.00 46.09 84 LEU A O 1
ATOM 671 N N . ASN A 1 85 ? 5.530 -2.060 10.850 1.00 54.41 85 ASN A N 1
ATOM 672 C CA . ASN A 1 85 ? 4.870 -3.338 10.615 1.00 54.41 85 ASN A CA 1
ATOM 673 C C . ASN A 1 85 ? 5.194 -4.308 11.760 1.00 54.41 85 ASN A C 1
ATOM 675 O O . ASN A 1 85 ? 6.343 -4.702 11.920 1.00 54.41 85 ASN A O 1
ATOM 679 N N . GLN A 1 86 ? 4.197 -4.713 12.542 1.00 52.09 86 GLN A N 1
ATOM 680 C CA . GLN A 1 86 ? 4.390 -5.609 13.695 1.00 52.09 86 GLN A CA 1
ATOM 681 C C . GLN A 1 86 ? 4.723 -7.069 13.328 1.00 52.09 86 GLN A C 1
ATOM 683 O O . GLN A 1 86 ? 5.085 -7.836 14.212 1.00 52.09 86 GLN A O 1
ATOM 688 N N . PHE A 1 87 ? 4.654 -7.453 12.047 1.00 53.88 87 PHE A N 1
ATOM 689 C CA . PHE A 1 87 ? 5.042 -8.794 11.580 1.00 53.88 87 PHE A CA 1
ATOM 690 C C . PHE A 1 87 ? 6.392 -8.842 10.861 1.00 53.88 87 PHE A C 1
ATOM 692 O O . PHE A 1 87 ? 6.959 -9.920 10.715 1.00 53.88 87 PHE A O 1
ATOM 699 N N . THR A 1 88 ? 6.892 -7.703 10.373 1.00 52.81 88 THR A N 1
ATOM 700 C CA . THR A 1 88 ? 8.127 -7.645 9.565 1.00 52.81 88 THR A CA 1
ATOM 701 C C . THR A 1 88 ? 9.125 -6.587 10.032 1.00 52.81 88 THR A C 1
ATOM 703 O O . THR A 1 88 ? 10.181 -6.444 9.429 1.00 52.81 88 THR A O 1
ATOM 706 N N . GLU A 1 89 ? 8.771 -5.796 11.047 1.00 51.62 89 GLU A N 1
ATOM 707 C CA . GLU A 1 89 ? 9.500 -4.618 11.545 1.00 51.62 89 GLU A CA 1
ATOM 708 C C . GLU A 1 89 ? 9.755 -3.513 10.493 1.00 51.62 89 GLU A C 1
ATOM 710 O O . GLU A 1 89 ? 10.403 -2.501 10.769 1.00 51.62 89 GLU A O 1
ATOM 715 N N . LEU A 1 90 ? 9.187 -3.644 9.288 1.00 44.38 90 LEU A N 1
ATOM 716 C CA . LEU A 1 90 ? 9.402 -2.707 8.187 1.00 44.38 90 LEU A CA 1
ATOM 717 C C . LEU A 1 90 ? 8.649 -1.380 8.367 1.00 44.38 90 LEU A C 1
ATOM 719 O O . LEU A 1 90 ? 7.528 -1.317 8.885 1.00 44.38 90 LEU A O 1
ATOM 723 N N . ARG A 1 91 ? 9.287 -0.318 7.863 1.00 50.91 91 ARG A N 1
ATOM 724 C CA . ARG A 1 91 ? 8.789 1.063 7.745 1.00 50.91 91 ARG A CA 1
ATOM 725 C C . ARG A 1 91 ? 8.790 1.488 6.265 1.00 50.91 91 ARG A C 1
ATOM 727 O O . ARG A 1 91 ? 9.248 0.729 5.419 1.00 50.91 91 ARG A O 1
ATOM 734 N N . TRP A 1 92 ? 8.259 2.668 5.961 1.00 40.31 92 TRP A N 1
ATOM 735 C CA . TRP A 1 92 ? 7.587 2.960 4.688 1.00 40.31 92 TRP A CA 1
ATOM 736 C C . TRP A 1 92 ? 7.716 4.546 4.367 1.00 40.31 92 TRP A C 1
ATOM 738 O O . TRP A 1 92 ? 7.802 5.279 5.350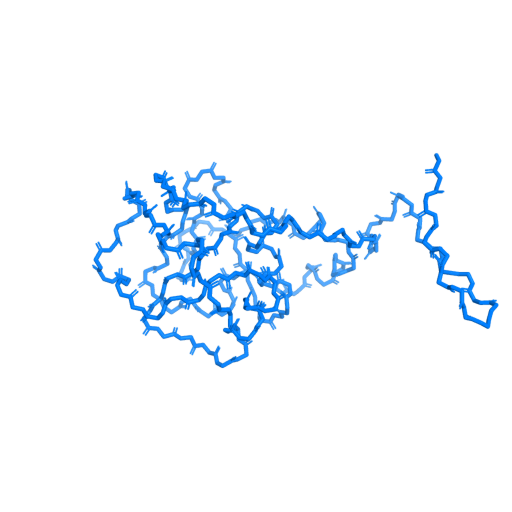 1.00 40.31 92 TRP A O 1
ATOM 748 N N . GLY A 1 93 ? 7.779 5.138 3.107 1.00 38.62 93 GLY A N 1
ATOM 749 C CA . GLY A 1 93 ? 7.724 6.646 2.739 1.00 38.62 93 GLY A CA 1
ATOM 750 C C . GLY A 1 93 ? 6.995 7.383 1.476 1.00 38.62 93 GLY A C 1
ATOM 751 O O . GLY A 1 93 ? 5.972 6.951 0.984 1.00 38.62 93 GLY A O 1
ATOM 752 N N . GLN A 1 94 ? 7.385 8.574 0.936 1.00 41.41 94 GLN A N 1
ATOM 753 C CA . GLN A 1 94 ? 6.545 9.602 0.156 1.00 41.41 94 GLN A CA 1
ATOM 754 C C . GLN A 1 94 ? 5.601 9.254 -1.087 1.00 41.41 94 GLN A C 1
ATOM 756 O O . GLN A 1 94 ? 5.604 8.141 -1.613 1.00 41.41 94 GLN A O 1
ATOM 761 N N . PRO A 1 95 ? 4.743 10.190 -1.631 1.00 40.69 95 PRO A N 1
ATOM 762 C CA . PRO A 1 95 ? 3.541 9.877 -2.423 1.00 40.69 95 PRO A CA 1
ATOM 763 C C . PRO A 1 95 ? 3.873 9.628 -3.885 1.00 40.69 95 PRO A C 1
ATOM 765 O O . PRO A 1 95 ? 4.068 10.569 -4.659 1.00 40.69 95 PRO A O 1
ATOM 768 N N . ARG A 1 96 ? 3.834 8.371 -4.303 1.00 63.78 96 ARG A N 1
ATOM 769 C CA . ARG A 1 96 ? 3.659 8.004 -5.712 1.00 63.78 96 ARG A CA 1
ATOM 770 C C . ARG A 1 96 ? 2.682 6.838 -5.779 1.00 63.78 96 ARG A C 1
ATOM 772 O O . ARG A 1 96 ? 2.243 6.332 -4.747 1.00 63.78 96 ARG A O 1
ATOM 779 N N . GLU A 1 97 ? 2.336 6.413 -6.984 1.00 72.38 97 GLU A N 1
ATOM 780 C CA . GLU A 1 97 ? 1.594 5.166 -7.210 1.00 72.38 97 GLU A CA 1
ATOM 781 C C . GLU A 1 97 ? 2.249 3.981 -6.478 1.00 72.38 97 GLU A C 1
ATOM 783 O O . GLU A 1 97 ? 1.565 3.189 -5.837 1.00 72.38 97 GLU A O 1
ATOM 788 N N . GLN A 1 98 ? 3.584 4.000 -6.422 1.00 75.31 98 GLN A N 1
ATOM 789 C CA . GLN A 1 98 ? 4.444 3.131 -5.624 1.00 75.31 98 GLN A CA 1
ATOM 790 C C . GLN A 1 98 ? 3.947 2.842 -4.196 1.00 75.31 98 GLN A C 1
ATOM 792 O O . GLN A 1 98 ? 3.946 1.692 -3.786 1.00 75.31 98 GLN A O 1
ATOM 797 N N . ALA A 1 99 ? 3.478 3.848 -3.453 1.00 75.06 99 ALA A N 1
ATOM 798 C CA . ALA A 1 99 ? 3.012 3.679 -2.073 1.00 75.06 99 ALA A CA 1
ATOM 799 C C . ALA A 1 99 ? 1.777 2.758 -1.977 1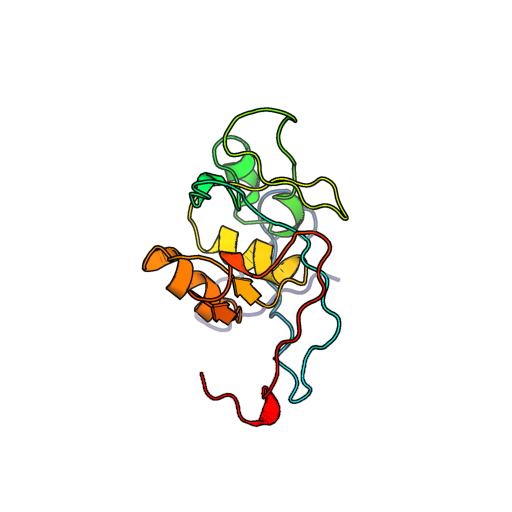.00 75.06 99 ALA A C 1
ATOM 801 O O . ALA A 1 99 ? 1.640 1.962 -1.049 1.00 75.06 99 ALA A O 1
ATOM 802 N N . ALA A 1 100 ? 0.877 2.842 -2.959 1.00 81.19 100 ALA A N 1
ATOM 803 C CA . ALA A 1 100 ? -0.265 1.939 -3.072 1.00 81.19 100 ALA A CA 1
ATOM 804 C C . ALA A 1 100 ? 0.150 0.560 -3.615 1.00 81.19 100 ALA A C 1
ATOM 806 O O . ALA A 1 100 ? -0.368 -0.459 -3.164 1.00 81.19 100 ALA A O 1
ATOM 807 N N . LEU A 1 101 ? 1.110 0.531 -4.543 1.00 83.69 101 LEU A N 1
ATOM 808 C CA . LEU A 1 101 ? 1.610 -0.686 -5.186 1.00 83.69 101 LEU A CA 1
ATOM 809 C C . LEU A 1 101 ? 2.396 -1.567 -4.186 1.00 83.69 101 LEU A C 1
ATOM 811 O O . LEU A 1 101 ? 2.156 -2.766 -4.110 1.00 83.69 101 LEU A O 1
ATOM 815 N N . GLU A 1 102 ? 3.217 -0.969 -3.316 1.00 79.00 102 GLU A N 1
ATOM 816 C CA . GLU A 1 102 ? 3.854 -1.597 -2.137 1.00 79.00 102 GLU A CA 1
ATOM 817 C C . GLU A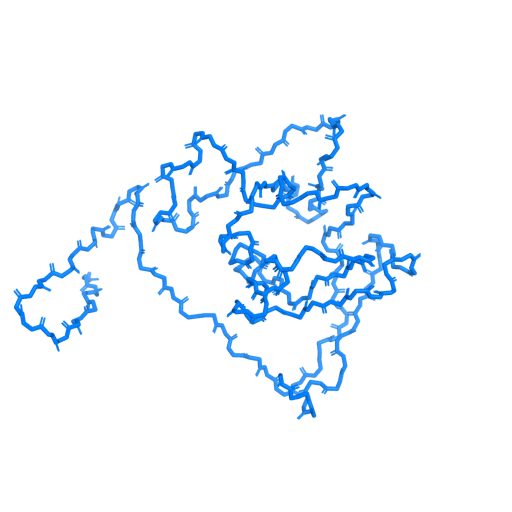 1 102 ? 2.840 -2.118 -1.129 1.00 79.00 102 GLU A C 1
ATOM 819 O O . GLU A 1 102 ? 2.972 -3.250 -0.661 1.00 79.00 102 GLU A O 1
ATOM 824 N N . SER A 1 103 ? 1.792 -1.334 -0.861 1.00 81.81 103 SER A N 1
ATOM 825 C CA . SER A 1 103 ? 0.715 -1.736 0.046 1.00 81.81 103 SER A CA 1
ATOM 826 C C . SER A 1 103 ? 0.008 -2.997 -0.461 1.00 81.81 103 SER A C 1
ATOM 828 O O . SER A 1 103 ? -0.254 -3.906 0.324 1.00 81.81 103 SER A O 1
ATOM 830 N N . ARG A 1 104 ? -0.255 -3.084 -1.773 1.00 86.31 104 ARG A N 1
ATOM 831 C CA . ARG A 1 104 ? -0.906 -4.241 -2.403 1.00 86.31 104 ARG A CA 1
ATOM 832 C C . ARG A 1 104 ? 0.024 -5.446 -2.578 1.00 86.31 104 ARG A C 1
ATOM 834 O O . ARG A 1 104 ? -0.440 -6.574 -2.397 1.00 86.31 104 ARG A O 1
ATOM 841 N N . HIS A 1 105 ? 1.298 -5.232 -2.919 1.00 83.38 105 HIS A N 1
ATOM 842 C CA . HIS A 1 105 ? 2.275 -6.309 -3.126 1.00 83.38 105 HIS A CA 1
ATOM 843 C C . HIS A 1 105 ? 2.637 -7.021 -1.819 1.00 83.38 105 HIS A C 1
ATOM 845 O O . HIS A 1 105 ? 2.677 -8.246 -1.798 1.00 83.38 105 HIS A O 1
ATOM 851 N N . LEU A 1 106 ? 2.788 -6.298 -0.700 1.00 80.06 106 LEU A N 1
ATOM 852 C CA . LEU A 1 106 ? 2.974 -6.908 0.630 1.00 80.06 106 LEU A CA 1
ATOM 853 C C . LEU A 1 106 ? 1.683 -7.534 1.207 1.00 80.06 106 LEU A C 1
ATOM 855 O O . LEU A 1 106 ? 1.530 -7.667 2.419 1.00 80.06 106 LEU A O 1
ATOM 859 N N . GLY A 1 107 ? 0.733 -7.913 0.347 1.00 84.31 107 GLY A N 1
ATOM 860 C CA . GLY A 1 107 ? -0.490 -8.626 0.714 1.00 84.31 107 GLY A CA 1
ATOM 861 C C . GLY A 1 107 ? -1.590 -7.767 1.341 1.00 84.31 107 GLY A C 1
ATOM 862 O O . GLY A 1 107 ? -2.642 -8.308 1.688 1.00 84.31 107 GLY A O 1
ATOM 863 N N . GLY A 1 108 ? -1.397 -6.449 1.463 1.00 87.38 108 GLY A N 1
ATOM 864 C CA . GLY A 1 108 ? -2.432 -5.534 1.932 1.00 87.38 108 GLY A CA 1
ATOM 865 C C . GLY A 1 108 ? -3.678 -5.576 1.042 1.00 87.38 108 GLY A C 1
ATOM 866 O O . GLY A 1 108 ? -3.607 -5.852 -0.156 1.00 87.38 108 GLY A O 1
ATOM 867 N N . ARG A 1 109 ? -4.843 -5.325 1.654 1.00 88.81 109 ARG A N 1
ATOM 868 C CA . ARG A 1 109 ? -6.159 -5.340 0.979 1.00 88.81 109 ARG A CA 1
ATOM 869 C C . ARG A 1 109 ? -7.000 -4.101 1.272 1.00 88.81 109 ARG A C 1
ATOM 871 O O . ARG A 1 109 ? -7.766 -3.659 0.422 1.00 88.81 109 ARG A O 1
ATOM 878 N N . THR A 1 110 ? -6.846 -3.520 2.460 1.00 89.56 110 THR A N 1
ATOM 879 C CA . THR A 1 110 ? -7.561 -2.315 2.888 1.00 89.56 110 THR A CA 1
ATOM 880 C C . THR A 1 110 ? -6.632 -1.364 3.632 1.00 89.56 110 THR A C 1
ATOM 882 O O . THR A 1 110 ? -5.723 -1.802 4.338 1.00 89.56 110 THR A O 1
ATOM 885 N N . VAL A 1 111 ? -6.869 -0.064 3.480 1.00 88.75 111 VAL A N 1
ATOM 886 C CA . VAL A 1 111 ? -6.261 1.000 4.283 1.00 88.75 111 VAL A CA 1
ATOM 887 C C . VAL A 1 111 ? -7.384 1.717 5.023 1.00 88.75 111 VAL A C 1
ATOM 889 O O . VAL A 1 111 ? -8.339 2.189 4.404 1.00 88.75 111 VAL A O 1
ATOM 892 N N . ILE A 1 112 ? -7.272 1.788 6.352 1.00 87.81 112 ILE A N 1
ATOM 893 C CA . ILE A 1 112 ? -8.286 2.371 7.236 1.00 87.81 112 ILE A CA 1
ATOM 894 C C . ILE A 1 112 ? -7.704 3.611 7.919 1.00 87.81 112 ILE A C 1
ATOM 896 O O . ILE A 1 112 ? -6.713 3.523 8.644 1.00 87.81 112 ILE A O 1
ATOM 900 N N . VAL A 1 113 ? -8.312 4.774 7.689 1.00 86.12 113 VAL A N 1
ATOM 901 C CA . VAL A 1 113 ? -7.829 6.086 8.164 1.00 86.12 113 VAL A CA 1
ATOM 902 C C . VAL A 1 113 ? -8.991 6.958 8.644 1.00 86.12 113 VAL A C 1
ATOM 904 O O . VAL A 1 113 ? -10.147 6.565 8.552 1.00 86.12 113 VAL A O 1
ATOM 907 N N . LYS A 1 114 ? -8.692 8.154 9.167 1.00 85.56 114 LYS A N 1
ATOM 908 C CA . LYS A 1 114 ? -9.700 9.197 9.454 1.00 85.56 114 LYS A CA 1
ATOM 909 C C . LYS A 1 114 ? -10.036 10.054 8.228 1.00 85.56 114 LYS A C 1
ATOM 911 O O . LYS A 1 114 ? -11.118 10.619 8.144 1.00 85.56 114 LYS A O 1
ATOM 916 N N . SER A 1 115 ? -9.076 10.206 7.320 1.00 83.00 115 SER A N 1
ATOM 917 C CA . SER A 1 115 ? -9.190 10.967 6.076 1.00 83.00 115 SER A CA 1
ATOM 918 C C . SER A 1 115 ? -8.041 10.594 5.137 1.00 83.00 115 SER A C 1
ATOM 920 O O . SER A 1 115 ? -6.956 10.225 5.589 1.00 83.00 115 SER A O 1
ATOM 922 N N . PHE A 1 116 ? -8.277 10.693 3.828 1.00 82.88 116 PHE A N 1
ATOM 923 C CA . PHE A 1 116 ? -7.260 10.497 2.794 1.00 82.88 116 PHE A CA 1
ATOM 924 C C . PHE A 1 116 ? -6.866 11.823 2.137 1.00 82.88 116 PHE A C 1
ATOM 926 O O . PHE A 1 116 ? -7.634 12.785 2.126 1.00 82.88 116 PHE A O 1
ATOM 933 N N . SER A 1 117 ? -5.689 11.852 1.507 1.00 84.62 117 SER A N 1
ATOM 934 C CA . SER A 1 117 ? -5.430 12.810 0.431 1.00 84.62 117 SER A CA 1
ATOM 935 C C . SER A 1 117 ? -6.019 12.274 -0.878 1.00 84.62 117 SER A C 1
ATOM 937 O O . SER A 1 117 ? -5.885 11.087 -1.184 1.00 84.62 117 SER A O 1
ATOM 939 N N . ARG A 1 118 ? -6.632 13.160 -1.677 1.00 84.38 118 ARG A N 1
ATOM 940 C CA . ARG A 1 118 ? -7.318 12.815 -2.940 1.00 84.38 118 ARG A CA 1
ATOM 941 C C . ARG A 1 118 ? -6.479 11.917 -3.858 1.00 84.38 118 ARG A C 1
ATOM 943 O O . ARG A 1 118 ? -6.991 10.953 -4.410 1.00 84.38 118 ARG A O 1
ATOM 950 N N . ILE A 1 119 ? -5.185 12.218 -3.995 1.00 85.50 119 ILE A N 1
ATOM 951 C CA . ILE A 1 119 ? -4.265 11.477 -4.872 1.00 85.50 119 ILE A CA 1
ATOM 952 C C . ILE A 1 119 ? -3.976 10.073 -4.323 1.00 85.50 119 ILE A C 1
ATOM 954 O O . ILE A 1 119 ? -3.981 9.107 -5.083 1.00 85.50 119 ILE A O 1
ATOM 958 N N . HIS A 1 120 ? -3.730 9.933 -3.017 1.00 84.06 120 HIS A N 1
ATOM 959 C CA . HIS A 1 120 ? -3.376 8.631 -2.450 1.00 84.06 120 HIS A CA 1
ATOM 960 C C . HIS A 1 120 ? -4.574 7.673 -2.431 1.00 84.06 120 HIS A C 1
ATOM 962 O O . HIS A 1 120 ? -4.407 6.499 -2.750 1.00 84.06 120 HIS A O 1
ATOM 968 N N . GLU A 1 121 ? -5.784 8.179 -2.171 1.00 87.19 121 GLU A N 1
ATOM 969 C CA . GLU A 1 121 ? -7.023 7.401 -2.302 1.00 87.19 121 GLU A CA 1
ATOM 970 C C . GLU A 1 121 ? -7.214 6.866 -3.731 1.00 87.19 121 GLU A C 1
ATOM 972 O O . GLU A 1 121 ? -7.499 5.684 -3.922 1.00 87.19 121 GLU A O 1
ATOM 977 N N . THR A 1 122 ? -7.007 7.714 -4.749 1.00 88.31 122 THR A N 1
ATOM 978 C CA . THR A 1 122 ? -7.064 7.296 -6.159 1.00 88.31 122 THR A CA 1
ATOM 979 C C . THR A 1 122 ? -6.022 6.221 -6.471 1.00 88.31 122 THR A C 1
ATOM 981 O O . THR A 1 122 ? -6.351 5.235 -7.127 1.00 88.31 122 THR A O 1
ATOM 984 N N . ASN A 1 123 ? -4.788 6.368 -5.981 1.00 87.94 123 ASN A N 1
ATOM 985 C CA . ASN A 1 123 ? -3.733 5.377 -6.202 1.00 87.94 123 ASN A CA 1
ATOM 986 C C . ASN A 1 123 ? -4.059 4.035 -5.530 1.00 87.94 123 ASN A C 1
ATOM 988 O O . ASN A 1 123 ? -3.869 2.995 -6.150 1.00 87.94 123 ASN A O 1
ATOM 992 N N . LEU A 1 124 ? -4.594 4.038 -4.304 1.00 88.25 124 LEU A N 1
ATOM 993 C CA . LEU A 1 124 ? -5.045 2.817 -3.629 1.00 88.25 124 LEU A CA 1
ATOM 994 C C . LEU A 1 124 ? -6.112 2.089 -4.457 1.00 88.25 124 LEU A C 1
ATOM 996 O O . LEU A 1 124 ? -5.938 0.913 -4.768 1.00 88.25 124 LEU A O 1
ATOM 1000 N N . LYS A 1 125 ? -7.153 2.799 -4.909 1.00 89.25 125 LYS A N 1
ATOM 1001 C CA . LYS A 1 125 ? -8.213 2.212 -5.748 1.00 89.25 125 LYS A CA 1
ATOM 1002 C C . LYS A 1 125 ? -7.671 1.645 -7.067 1.00 89.25 125 LYS A C 1
ATOM 1004 O O . LYS A 1 125 ? -8.032 0.530 -7.431 1.00 89.25 125 LYS A O 1
ATOM 1009 N N . LYS A 1 126 ? -6.755 2.354 -7.744 1.00 88.94 126 LYS A N 1
ATOM 1010 C CA . LYS A 1 126 ? -6.079 1.867 -8.966 1.00 88.94 126 LYS A CA 1
ATOM 1011 C C . LYS A 1 126 ? -5.321 0.556 -8.756 1.00 88.94 126 LYS A C 1
ATOM 1013 O O . LYS A 1 126 ? -5.350 -0.301 -9.628 1.00 88.94 126 LYS A O 1
ATOM 1018 N N . GLN A 1 127 ? -4.667 0.396 -7.607 1.00 88.12 127 GLN A N 1
ATOM 1019 C CA . GLN A 1 127 ? -3.925 -0.819 -7.255 1.00 88.12 127 GLN A CA 1
ATOM 1020 C C . GLN A 1 127 ? -4.818 -1.888 -6.595 1.00 88.12 127 GLN A C 1
ATOM 1022 O O . GLN A 1 127 ? -4.319 -2.821 -5.971 1.00 88.12 127 GLN A O 1
ATOM 1027 N N . GLY A 1 128 ? -6.146 -1.765 -6.706 1.00 88.56 128 GLY A N 1
ATOM 1028 C CA . GLY A 1 128 ? -7.092 -2.735 -6.159 1.00 88.56 128 GLY A CA 1
ATOM 1029 C C . GLY A 1 128 ? -7.068 -2.817 -4.631 1.00 88.56 128 GLY A C 1
ATOM 1030 O O . GLY A 1 128 ? -7.247 -3.901 -4.088 1.00 88.56 128 GLY A O 1
ATOM 1031 N N . MET A 1 129 ? -6.823 -1.705 -3.935 1.00 90.00 129 MET A N 1
ATOM 1032 C CA . MET A 1 129 ? -6.927 -1.597 -2.476 1.00 90.00 129 MET A CA 1
ATOM 1033 C C . MET A 1 129 ? -8.236 -0.910 -2.083 1.00 90.00 129 MET A C 1
ATOM 1035 O O . MET A 1 129 ? -8.606 0.115 -2.661 1.00 90.00 129 MET A O 1
ATOM 1039 N N . LEU A 1 130 ? -8.900 -1.409 -1.040 1.00 89.06 130 LEU A N 1
ATOM 1040 C CA . LEU A 1 130 ? -10.030 -0.708 -0.434 1.00 89.06 130 LEU A CA 1
ATOM 1041 C C . LEU A 1 130 ? -9.538 0.469 0.417 1.00 89.06 130 LEU A C 1
ATOM 1043 O O . LEU A 1 130 ? -8.627 0.337 1.234 1.00 89.06 130 LEU A O 1
ATOM 1047 N N . ALA A 1 131 ? -10.166 1.626 0.236 1.00 83.81 131 ALA A N 1
ATOM 1048 C CA . ALA A 1 131 ? -9.880 2.843 0.982 1.00 83.81 131 ALA A CA 1
ATOM 1049 C C . ALA A 1 131 ? -11.066 3.151 1.908 1.00 83.81 131 ALA A C 1
ATOM 1051 O O . ALA A 1 131 ? -12.124 3.563 1.437 1.00 83.81 131 ALA A O 1
ATOM 1052 N N . ASN A 1 132 ? -10.907 2.934 3.219 1.00 80.38 132 ASN A N 1
ATOM 1053 C CA . ASN A 1 132 ? -11.966 3.155 4.205 1.00 80.38 132 ASN A CA 1
ATOM 1054 C C . ASN A 1 132 ? -11.648 4.380 5.094 1.00 80.38 132 ASN A C 1
ATOM 1056 O O . ASN A 1 132 ? -10.722 4.319 5.907 1.00 80.38 132 ASN A O 1
ATOM 1060 N N . PRO A 1 133 ? -12.388 5.499 4.965 1.00 72.44 133 PRO A N 1
ATOM 1061 C CA . PRO A 1 133 ? -12.157 6.714 5.750 1.00 72.44 133 PRO A CA 1
ATOM 1062 C C . PRO A 1 133 ? -12.808 6.694 7.149 1.00 72.44 133 PRO A C 1
ATOM 1064 O O . PRO A 1 133 ? -12.819 7.718 7.830 1.00 72.44 133 PRO A O 1
ATOM 1067 N N . ALA A 1 134 ? -13.391 5.569 7.581 1.00 69.56 134 ALA A N 1
ATOM 1068 C CA . ALA A 1 134 ? -14.102 5.448 8.851 1.00 69.56 134 ALA A CA 1
ATOM 1069 C C . ALA A 1 134 ? -13.456 4.424 9.804 1.00 69.56 134 ALA A C 1
ATOM 1071 O O . ALA A 1 134 ? -12.574 3.654 9.446 1.00 69.56 134 ALA A O 1
ATOM 1072 N N . ASN A 1 135 ? -13.934 4.387 11.052 1.00 78.12 135 ASN A N 1
ATOM 1073 C CA . ASN A 1 135 ? -13.597 3.389 12.082 1.00 78.12 135 ASN A CA 1
ATOM 1074 C C . ASN A 1 135 ? -12.142 3.319 12.599 1.00 78.12 135 ASN A C 1
ATOM 1076 O O . ASN A 1 135 ? -11.932 2.597 13.568 1.00 78.12 135 ASN A O 1
ATOM 1080 N N . TYR A 1 136 ? -11.172 4.104 12.106 1.00 83.88 136 TYR A N 1
ATOM 1081 C CA . TYR A 1 136 ? -9.784 4.108 12.630 1.00 83.88 136 TYR A CA 1
ATOM 1082 C C . TYR A 1 136 ? -9.684 4.169 14.176 1.00 83.88 136 TYR A C 1
ATOM 1084 O O . TYR A 1 136 ? -8.883 3.464 14.786 1.00 83.88 136 TYR A O 1
ATOM 1092 N N . ASN A 1 137 ? -10.512 4.991 14.839 1.00 85.69 137 ASN A N 1
ATOM 1093 C CA . ASN A 1 137 ? -10.492 5.126 16.306 1.00 85.69 137 ASN A CA 1
ATOM 1094 C C . ASN A 1 137 ? -10.950 3.855 17.053 1.00 85.69 137 ASN A C 1
ATOM 1096 O O . ASN A 1 137 ? -10.681 3.743 18.243 1.00 85.69 137 ASN A O 1
ATOM 1100 N N . LYS A 1 138 ? -11.644 2.928 16.380 1.00 87.75 138 LYS A N 1
ATOM 1101 C CA . LYS A 1 138 ? -12.214 1.701 16.961 1.00 87.75 138 LYS A CA 1
ATOM 1102 C C . LYS A 1 138 ? -11.303 0.476 16.828 1.00 87.75 138 LYS A C 1
ATOM 1104 O O . LYS A 1 138 ? -11.650 -0.560 17.369 1.00 87.75 138 LYS A O 1
ATOM 1109 N N . ILE A 1 139 ? -10.199 0.583 16.083 1.00 86.81 139 ILE A N 1
ATOM 1110 C CA . ILE A 1 139 ? -9.340 -0.548 15.701 1.00 86.81 139 ILE A CA 1
ATOM 1111 C C . ILE A 1 139 ? -7.969 -0.374 16.354 1.00 86.81 139 ILE A C 1
ATOM 1113 O O . ILE A 1 139 ? -7.296 0.627 16.109 1.00 86.81 139 ILE A O 1
ATOM 1117 N N . SER A 1 140 ? -7.542 -1.309 17.194 1.00 87.19 140 SER A N 1
ATOM 1118 C CA . SER A 1 140 ? -6.193 -1.411 17.758 1.00 87.19 140 SER A CA 1
ATOM 1119 C C . SER A 1 140 ? -5.205 -2.057 16.779 1.00 87.19 140 SER A C 1
ATOM 1121 O O . SER A 1 140 ? -5.589 -2.602 15.751 1.00 87.19 140 SER A O 1
ATOM 1123 N N . GLY A 1 141 ? -3.909 -2.014 17.104 1.00 83.94 141 GLY A N 1
ATOM 1124 C CA . GLY A 1 141 ? -2.907 -2.799 16.372 1.00 83.94 141 GLY A CA 1
ATOM 1125 C C . GLY A 1 141 ? -3.086 -4.307 16.583 1.00 83.94 141 GLY A C 1
ATOM 1126 O O . GLY A 1 141 ? -2.883 -5.082 15.659 1.00 83.94 141 GLY A O 1
ATOM 1127 N N . ASN A 1 142 ? -3.521 -4.724 17.773 1.00 87.31 142 ASN A N 1
ATOM 1128 C CA . ASN A 1 142 ? -3.666 -6.143 18.117 1.00 87.31 142 ASN A CA 1
ATOM 1129 C C . ASN A 1 142 ? -4.997 -6.750 17.634 1.00 87.31 142 ASN A C 1
ATOM 1131 O O . ASN A 1 142 ? -5.236 -7.937 17.848 1.00 87.31 142 ASN A O 1
ATOM 1135 N N . ASP A 1 143 ? -5.868 -5.946 17.021 1.00 90.31 143 ASP A N 1
ATOM 1136 C CA . ASP A 1 143 ? -7.180 -6.394 16.565 1.00 90.31 143 ASP A CA 1
ATOM 1137 C C . ASP A 1 143 ? -7.068 -7.196 15.264 1.00 90.31 143 ASP A C 1
ATOM 1139 O O . ASP A 1 143 ? -6.104 -7.080 14.498 1.00 90.31 143 ASP A O 1
ATOM 1143 N N . ARG A 1 144 ? -8.118 -7.969 14.980 1.00 91.00 144 ARG A N 1
ATOM 1144 C CA . ARG A 1 144 ? -8.336 -8.584 13.672 1.00 91.00 144 ARG A CA 1
ATOM 1145 C C . ARG A 1 144 ? -9.593 -8.019 13.032 1.00 91.00 144 ARG A C 1
ATOM 1147 O O . ARG A 1 144 ? -10.587 -7.761 13.707 1.00 91.00 144 ARG A O 1
ATOM 1154 N N . VAL A 1 145 ? -9.521 -7.775 11.729 1.00 90.62 145 VAL A N 1
ATOM 1155 C CA . VAL A 1 145 ? -10.544 -7.067 10.957 1.00 90.62 145 VAL A CA 1
ATOM 1156 C C . VAL A 1 145 ? -11.128 -7.965 9.872 1.00 90.62 145 VAL A C 1
ATOM 1158 O O . VAL A 1 145 ? -10.447 -8.819 9.310 1.00 90.62 145 VAL A O 1
ATOM 1161 N N . GLY A 1 146 ? -12.413 -7.766 9.584 1.00 91.25 146 GLY A N 1
ATOM 1162 C CA . GLY A 1 146 ? -13.112 -8.418 8.481 1.00 91.25 146 GLY A CA 1
ATOM 1163 C C . GLY A 1 146 ? -13.454 -7.421 7.378 1.00 91.25 146 GLY A C 1
ATOM 1164 O O . GLY A 1 146 ? -13.920 -6.316 7.660 1.00 91.25 146 GLY A O 1
ATOM 1165 N N . ILE A 1 147 ? -13.259 -7.822 6.125 1.00 88.50 147 ILE A N 1
ATOM 1166 C CA . ILE A 1 147 ? -13.790 -7.151 4.937 1.00 88.50 147 ILE A CA 1
ATOM 1167 C C . ILE A 1 147 ? -14.939 -8.020 4.426 1.00 88.50 147 ILE A C 1
ATOM 1169 O O . ILE A 1 147 ? -14.708 -9.087 3.855 1.00 88.50 147 ILE A O 1
ATOM 1173 N N . LEU A 1 148 ? -16.168 -7.574 4.690 1.00 90.38 148 LEU A N 1
ATOM 1174 C CA . LEU A 1 148 ? -17.395 -8.326 4.428 1.00 90.38 148 LEU A CA 1
ATOM 1175 C C . LEU A 1 148 ? -18.172 -7.766 3.229 1.00 90.38 148 LEU A C 1
ATOM 1177 O O . LEU A 1 148 ? -18.055 -6.582 2.906 1.00 90.38 148 LEU A O 1
ATOM 1181 N N . GLY A 1 149 ? -19.007 -8.602 2.611 1.00 88.62 149 GLY A N 1
ATOM 1182 C CA . GLY A 1 149 ? -19.854 -8.232 1.476 1.00 88.62 149 GLY A CA 1
ATOM 1183 C C . GLY A 1 149 ? -19.127 -8.167 0.128 1.00 88.62 149 GLY A C 1
ATOM 1184 O O . GLY A 1 149 ? -19.648 -7.550 -0.804 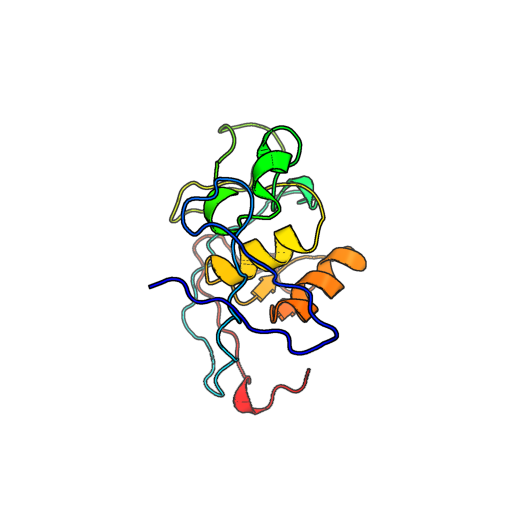1.00 88.62 149 GLY A O 1
ATOM 1185 N N . LEU A 1 150 ? -17.954 -8.800 -0.005 1.00 86.94 150 LEU A N 1
ATOM 1186 C CA . LEU A 1 150 ? -17.120 -8.737 -1.212 1.00 86.94 150 LEU A CA 1
ATOM 1187 C C . LEU A 1 150 ? -17.817 -9.327 -2.442 1.00 86.94 150 LEU A C 1
ATOM 1189 O O . LEU A 1 150 ? -17.709 -8.760 -3.526 1.00 86.94 150 LEU A O 1
ATOM 1193 N N . LYS A 1 151 ? -18.631 -10.376 -2.270 1.00 85.94 151 LYS A N 1
ATOM 1194 C CA . LYS A 1 151 ? -19.467 -10.949 -3.341 1.00 85.94 151 LYS A CA 1
ATOM 1195 C C . LYS A 1 151 ? -20.411 -9.934 -4.002 1.00 85.94 151 LYS A C 1
ATOM 1197 O O . LYS A 1 151 ? -20.738 -10.052 -5.178 1.00 85.94 151 LYS A O 1
ATOM 1202 N N . THR A 1 152 ? -20.892 -8.966 -3.227 1.00 83.88 152 THR A N 1
ATOM 1203 C CA . THR A 1 152 ? -21.845 -7.932 -3.666 1.00 83.88 152 THR A CA 1
ATOM 1204 C C . THR A 1 152 ? -21.189 -6.577 -3.908 1.00 83.88 152 THR A C 1
ATOM 1206 O O . THR A 1 152 ? -21.871 -5.632 -4.310 1.00 83.88 152 THR A O 1
ATOM 1209 N N . PHE A 1 153 ? -19.884 -6.462 -3.655 1.00 77.94 153 PHE A N 1
ATOM 1210 C CA . PHE A 1 153 ? -19.148 -5.220 -3.805 1.00 77.94 153 PHE A CA 1
ATOM 1211 C C . PHE A 1 153 ? -19.054 -4.831 -5.283 1.00 77.94 153 PHE A C 1
ATOM 1213 O O . PHE A 1 153 ? -18.671 -5.634 -6.134 1.00 77.94 153 PHE A O 1
ATOM 1220 N N . LYS A 1 154 ? -19.401 -3.579 -5.584 1.00 65.38 154 LYS A N 1
ATOM 1221 C CA . LYS A 1 154 ? -19.221 -2.965 -6.901 1.00 65.38 154 LYS A CA 1
ATOM 1222 C C . LYS A 1 154 ? -18.309 -1.745 -6.722 1.00 65.38 154 LYS A C 1
ATOM 1224 O O . LYS A 1 154 ? -18.618 -0.941 -5.838 1.00 65.38 154 LYS A O 1
ATOM 1229 N N . PRO A 1 155 ? -17.194 -1.651 -7.469 1.00 56.59 155 PRO A N 1
ATOM 1230 C CA . PRO A 1 155 ? -16.246 -0.540 -7.366 1.00 56.59 155 PRO A CA 1
ATOM 1231 C C . PRO A 1 155 ? -16.811 0.784 -7.905 1.00 56.59 155 PRO A C 1
ATOM 1233 O O . PRO A 1 155 ? -17.720 0.733 -8.764 1.00 56.59 155 PRO A O 1
#

Radius of gyration: 17.49 Å; chains: 1; bounding box: 41×31×53 Å

Foldseek 3Di:
DQDFPDPPDDDDGDDDPPPDQAADDDDAADDDDLDKDWQAAQQKQFPDDPAQQFFQHDDPLNRCVRPLVNSFDADDPDDPRFIARPVPRHTHGHDDLSRLLRCVVVPHAEDEALDDDPRRCVSVVVSNHHYHNDDSVVDDNGDTDIGPPSNVDDD